Protein AF-A0A7X7SIU7-F1 (afdb_monomer)

Mean predicted aligned error: 5.92 Å

Solvent-accessible surface area (backbone atoms only — not comparable to full-atom values): 6349 Å² total; per-residue (Å²): 109,69,66,57,56,65,60,41,41,82,66,45,56,63,47,51,55,50,49,52,50,42,51,51,43,52,51,55,27,54,57,45,29,71,78,40,38,83,38,69,66,30,56,52,34,41,54,47,25,46,50,52,12,51,50,31,30,52,50,8,52,50,44,23,55,55,39,49,53,52,38,52,58,54,46,74,73,38,85,86,62,50,70,68,60,57,51,53,38,52,53,37,19,51,48,32,32,51,52,12,46,49,46,21,51,52,24,45,49,52,36,51,53,49,53,56,48,23,59,52,52,61,72,76,113

Secondary structure (DSSP, 8-state):
-HHHHHHSGGGHHHHHHHHHHHHHHHHHHHHHHHH-TT-HHHHHHHHHHHHHHHHHHHHHHHHHHHHHHHHHHHHHTSTT--HHHHHHHHHHHHHHHHHHHHHHHHHHHHHHHHHHHHHHHTTT-

Structure (mmCIF, N/CA/C/O backbone):
data_AF-A0A7X7SIU7-F1
#
_entry.id   AF-A0A7X7SIU7-F1
#
loop_
_atom_site.group_PDB
_atom_site.id
_atom_site.type_symbol
_atom_site.label_atom_id
_atom_site.label_alt_id
_atom_site.label_comp_id
_atom_site.label_asym_id
_atom_site.label_entity_id
_atom_site.label_seq_id
_atom_site.pdbx_PDB_ins_code
_atom_site.Cartn_x
_atom_site.Cartn_y
_atom_site.Cartn_z
_atom_site.occupancy
_atom_site.B_iso_or_equiv
_atom_site.auth_seq_id
_atom_site.auth_comp_id
_atom_site.auth_asym_id
_atom_site.auth_atom_id
_atom_site.pdbx_PDB_model_num
ATOM 1 N N . MET A 1 1 ? -6.672 -2.245 -15.708 1.00 47.72 1 MET A N 1
ATOM 2 C CA . MET A 1 1 ? -6.199 -2.668 -14.366 1.00 47.72 1 MET A CA 1
ATOM 3 C C . MET A 1 1 ? -5.729 -4.120 -14.341 1.00 47.72 1 MET A C 1
ATOM 5 O O . MET A 1 1 ? -4.668 -4.363 -13.792 1.00 47.72 1 MET A O 1
ATOM 9 N N . ILE A 1 2 ? -6.439 -5.067 -14.967 1.00 50.69 2 ILE A N 1
ATOM 10 C CA . ILE A 1 2 ? -6.002 -6.476 -15.040 1.00 50.69 2 ILE A CA 1
ATOM 11 C C . ILE A 1 2 ? -4.733 -6.644 -15.907 1.00 50.69 2 ILE A C 1
ATOM 13 O O . ILE A 1 2 ? -3.824 -7.357 -15.499 1.00 50.69 2 ILE A O 1
ATOM 17 N N . GLU A 1 3 ? -4.601 -5.911 -17.024 1.00 54.72 3 GLU A N 1
ATOM 18 C CA . GLU A 1 3 ? -3.351 -5.843 -17.814 1.00 54.72 3 GLU A CA 1
ATOM 19 C C . GLU A 1 3 ? -2.157 -5.344 -16.985 1.00 54.72 3 GLU A C 1
ATOM 21 O O . GLU A 1 3 ? -1.087 -5.939 -17.015 1.00 54.72 3 GLU A O 1
ATOM 26 N N . ALA A 1 4 ? -2.370 -4.279 -16.204 1.00 53.59 4 ALA A N 1
ATOM 27 C CA . ALA A 1 4 ? -1.372 -3.694 -15.306 1.00 53.59 4 ALA A CA 1
ATOM 28 C C . ALA A 1 4 ? -0.960 -4.674 -14.192 1.00 53.59 4 ALA A C 1
ATOM 30 O O . ALA A 1 4 ? 0.191 -4.695 -13.770 1.00 53.59 4 ALA A O 1
ATOM 31 N N . PHE A 1 5 ? -1.905 -5.516 -13.756 1.00 51.94 5 PHE A N 1
ATOM 32 C CA . PHE A 1 5 ? -1.667 -6.580 -12.786 1.00 51.94 5 PHE A CA 1
ATOM 33 C C . PHE A 1 5 ? -0.855 -7.750 -13.366 1.00 51.94 5 PHE A C 1
ATOM 35 O O . PHE A 1 5 ? -0.102 -8.425 -12.670 1.00 51.94 5 PHE A O 1
ATOM 42 N N . ARG A 1 6 ? -1.006 -7.999 -14.669 1.00 56.41 6 ARG A N 1
ATOM 43 C CA . ARG A 1 6 ? -0.250 -9.025 -15.391 1.00 56.41 6 ARG A CA 1
ATOM 44 C C . ARG A 1 6 ? 1.136 -8.513 -15.814 1.00 56.41 6 ARG A C 1
ATOM 46 O O . ARG A 1 6 ? 2.062 -9.313 -15.906 1.00 56.41 6 ARG A O 1
ATOM 53 N N . SER A 1 7 ? 1.295 -7.200 -16.015 1.00 59.72 7 SER A N 1
ATOM 54 C CA . SER A 1 7 ? 2.562 -6.570 -16.408 1.00 59.72 7 SER A CA 1
ATOM 55 C C . SER A 1 7 ? 3.501 -6.251 -15.241 1.00 59.72 7 SER A C 1
ATOM 57 O O . SER A 1 7 ? 4.709 -6.367 -15.418 1.00 59.72 7 SER A O 1
ATOM 59 N N . GLY A 1 8 ? 2.999 -5.924 -14.041 1.00 57.75 8 GLY A N 1
ATOM 60 C CA . GLY A 1 8 ? 3.851 -5.676 -12.862 1.00 57.75 8 GLY A CA 1
ATOM 61 C C . GLY A 1 8 ? 4.544 -6.928 -12.291 1.00 57.75 8 GLY A C 1
ATOM 62 O O . GLY A 1 8 ? 5.302 -6.841 -11.324 1.00 57.75 8 GLY A O 1
ATOM 63 N N . GLY A 1 9 ? 4.335 -8.091 -12.916 1.00 68.25 9 GLY A N 1
ATOM 64 C CA . GLY A 1 9 ? 5.146 -9.289 -12.726 1.00 68.25 9 GLY A CA 1
ATOM 65 C C . GLY A 1 9 ? 4.957 -9.991 -11.379 1.00 68.25 9 GLY A C 1
ATOM 66 O O . GLY A 1 9 ? 3.975 -9.803 -10.661 1.00 68.25 9 GLY A O 1
ATOM 67 N N . VAL A 1 10 ? 5.929 -10.841 -11.035 1.00 69.19 10 VAL A N 1
ATOM 68 C CA . VAL A 1 10 ? 5.916 -11.715 -9.844 1.00 69.19 10 VAL A CA 1
ATOM 69 C C . VAL A 1 10 ? 5.710 -10.936 -8.535 1.00 69.19 10 VAL A C 1
ATOM 71 O O . VAL A 1 10 ? 5.103 -11.457 -7.602 1.00 69.19 10 VAL A O 1
ATOM 74 N N . MET A 1 11 ? 6.131 -9.668 -8.475 1.00 73.50 11 MET A N 1
ATOM 75 C CA . MET A 1 11 ? 6.031 -8.823 -7.277 1.00 73.50 11 MET A CA 1
ATOM 76 C C . MET A 1 11 ? 4.598 -8.413 -6.906 1.00 73.50 11 MET A C 1
ATOM 78 O O . MET A 1 11 ? 4.355 -8.011 -5.767 1.00 73.50 11 MET A O 1
ATOM 82 N N . MET A 1 12 ? 3.633 -8.552 -7.819 1.00 79.38 12 MET A N 1
ATOM 83 C CA . MET A 1 12 ? 2.236 -8.207 -7.532 1.00 79.38 12 MET A CA 1
ATOM 84 C C . MET A 1 12 ? 1.524 -9.254 -6.674 1.00 79.38 12 MET A C 1
ATOM 86 O O . MET A 1 12 ? 0.595 -8.924 -5.939 1.00 79.38 12 MET A O 1
ATOM 90 N N . TRP A 1 13 ? 1.992 -10.503 -6.699 1.00 82.44 13 TRP A N 1
ATOM 91 C CA . TRP A 1 13 ? 1.436 -11.583 -5.886 1.00 82.44 13 TRP A CA 1
ATOM 92 C C . TRP A 1 13 ? 1.635 -11.347 -4.377 1.00 82.44 13 TRP A C 1
ATOM 94 O O . TRP A 1 13 ? 0.638 -11.356 -3.651 1.00 82.44 13 TRP A O 1
ATOM 104 N N . PRO A 1 14 ? 2.855 -11.043 -3.884 1.00 85.12 14 PRO A N 1
ATOM 105 C CA . PRO A 1 14 ? 3.059 -10.629 -2.495 1.00 85.12 14 PRO A CA 1
ATOM 106 C C . PRO A 1 14 ? 2.215 -9.417 -2.082 1.00 85.12 14 PRO A C 1
ATOM 108 O O . PRO A 1 14 ? 1.645 -9.412 -0.992 1.00 85.12 14 PRO A O 1
ATOM 111 N N . MET A 1 15 ? 2.086 -8.406 -2.952 1.00 87.31 15 MET A N 1
ATOM 112 C CA . MET A 1 15 ? 1.255 -7.229 -2.669 1.00 87.31 15 MET A CA 1
ATOM 113 C C . MET A 1 15 ? -0.220 -7.585 -2.489 1.00 87.31 15 MET A C 1
ATOM 115 O O . MET A 1 15 ? -0.862 -7.060 -1.582 1.00 87.31 15 MET A O 1
ATOM 119 N N . LEU A 1 16 ? -0.753 -8.489 -3.315 1.00 88.31 16 LEU A N 1
ATOM 120 C CA . LEU A 1 16 ? -2.134 -8.952 -3.188 1.00 88.31 16 LEU A CA 1
ATOM 121 C C . LEU A 1 16 ? -2.368 -9.653 -1.848 1.00 88.31 16 LEU A C 1
ATOM 123 O O . LEU A 1 16 ? -3.363 -9.386 -1.179 1.00 88.31 16 LEU A O 1
ATOM 127 N N . VAL A 1 17 ? -1.434 -10.511 -1.431 1.00 91.06 17 VAL A N 1
ATOM 128 C CA . VAL A 1 17 ? -1.508 -11.201 -0.135 1.00 91.06 17 VAL A CA 1
ATOM 129 C C . VAL A 1 17 ? -1.514 -10.194 1.015 1.00 91.06 17 VAL A C 1
ATOM 131 O O . VAL A 1 17 ? -2.336 -10.306 1.924 1.00 91.06 17 VAL A O 1
ATOM 134 N N . ILE A 1 18 ? -0.657 -9.171 0.954 1.00 91.19 18 ILE A N 1
ATOM 135 C CA . ILE A 1 18 ? -0.630 -8.103 1.961 1.00 91.19 18 ILE A CA 1
ATOM 136 C C . ILE A 1 18 ? -1.941 -7.313 1.954 1.00 91.19 18 ILE A C 1
ATOM 138 O O . ILE A 1 18 ? -2.497 -7.057 3.019 1.00 91.19 18 ILE A O 1
ATOM 142 N N . ALA A 1 19 ? -2.477 -6.974 0.781 1.00 91.00 19 ALA A N 1
ATOM 143 C CA . ALA A 1 19 ? -3.743 -6.256 0.661 1.00 91.00 19 ALA A CA 1
ATOM 144 C C . ALA A 1 19 ? -4.917 -7.049 1.263 1.00 91.00 19 ALA A C 1
ATOM 146 O O . ALA A 1 19 ? -5.712 -6.491 2.021 1.00 91.00 19 ALA A O 1
ATOM 147 N N . LEU A 1 20 ? -4.997 -8.356 0.994 1.00 93.75 20 LEU A N 1
ATOM 148 C CA . LEU A 1 20 ? -5.997 -9.241 1.599 1.00 93.75 20 LEU A CA 1
ATOM 149 C C . LEU A 1 20 ? -5.812 -9.349 3.118 1.00 93.75 20 LEU A C 1
ATOM 151 O O . LEU A 1 20 ? -6.791 -9.288 3.861 1.00 93.75 20 LEU A O 1
ATOM 155 N N . GLY A 1 21 ? -4.566 -9.445 3.591 1.00 92.88 21 GLY A N 1
ATOM 156 C CA . GLY A 1 21 ? -4.241 -9.441 5.018 1.00 92.88 21 GLY A CA 1
ATOM 157 C C . GLY A 1 21 ? -4.674 -8.149 5.715 1.00 92.88 21 GLY A C 1
ATOM 158 O O . GLY A 1 21 ? -5.298 -8.200 6.772 1.00 92.88 21 GLY A O 1
ATOM 159 N N . ILE A 1 22 ? -4.419 -6.992 5.100 1.00 92.88 22 ILE A N 1
ATOM 160 C CA . ILE A 1 22 ? -4.858 -5.676 5.586 1.00 92.88 22 ILE A CA 1
ATOM 161 C C . ILE A 1 22 ? -6.384 -5.600 5.629 1.00 92.88 22 ILE A C 1
ATOM 163 O O . ILE A 1 22 ? -6.934 -5.166 6.639 1.00 92.88 22 ILE A O 1
ATOM 167 N N . ALA A 1 23 ? -7.077 -6.050 4.579 1.00 93.00 23 ALA A N 1
ATOM 168 C CA . ALA A 1 23 ? -8.537 -6.063 4.542 1.00 93.00 23 ALA A CA 1
ATOM 169 C C . ALA A 1 23 ? -9.118 -6.944 5.660 1.00 93.00 23 ALA A C 1
ATOM 171 O O . ALA A 1 23 ? -10.004 -6.512 6.398 1.00 93.00 23 ALA A O 1
ATOM 172 N N . TRP A 1 24 ? -8.567 -8.146 5.844 1.00 94.12 24 TRP A N 1
ATOM 173 C CA . TRP A 1 24 ? -8.960 -9.063 6.912 1.00 94.12 24 TRP A CA 1
ATOM 174 C C . TRP A 1 24 ? -8.733 -8.469 8.309 1.00 94.12 24 TRP A C 1
ATOM 176 O O . TRP A 1 24 ? -9.641 -8.479 9.143 1.00 94.12 24 TRP A O 1
ATOM 186 N N . ILE A 1 25 ? -7.541 -7.917 8.566 1.00 92.44 25 ILE A N 1
ATOM 187 C CA . ILE A 1 25 ? -7.206 -7.270 9.842 1.00 92.44 25 ILE A CA 1
ATOM 188 C C . ILE A 1 25 ? -8.128 -6.074 10.075 1.00 92.44 25 ILE A C 1
ATOM 190 O O . ILE A 1 25 ? -8.686 -5.951 11.159 1.00 92.44 25 ILE A O 1
ATOM 194 N N . GLY A 1 26 ? -8.350 -5.239 9.059 1.00 91.50 26 GLY A N 1
ATOM 195 C CA . GLY A 1 26 ? -9.221 -4.070 9.139 1.00 91.50 26 GLY A CA 1
ATOM 196 C C . GLY A 1 26 ? -10.647 -4.436 9.540 1.00 91.50 26 GLY A C 1
ATOM 197 O O . GLY A 1 26 ? -11.176 -3.863 10.491 1.00 91.50 26 GLY A O 1
ATOM 198 N N . VAL A 1 27 ? -11.242 -5.441 8.888 1.00 93.44 27 VAL A N 1
ATOM 199 C CA . VAL A 1 27 ? -12.590 -5.931 9.224 1.00 93.44 27 VAL A CA 1
ATOM 200 C C . VAL A 1 27 ? -12.624 -6.523 10.634 1.00 93.44 27 VAL A C 1
ATOM 202 O O . VAL A 1 27 ? -13.484 -6.158 11.435 1.00 93.44 27 VAL A O 1
ATOM 205 N N . ARG A 1 28 ? -11.666 -7.391 10.984 1.00 93.06 28 ARG A N 1
ATOM 206 C CA . ARG A 1 28 ? -11.594 -8.007 12.319 1.00 93.06 28 ARG A CA 1
ATOM 207 C C . ARG A 1 28 ? -11.448 -6.957 13.423 1.00 93.06 28 ARG A C 1
ATOM 209 O O . ARG A 1 28 ? -12.088 -7.069 14.467 1.00 93.06 28 ARG A O 1
ATOM 216 N N . THR A 1 29 ? -10.616 -5.943 13.205 1.00 91.44 29 THR A N 1
ATOM 217 C CA . THR A 1 29 ? -10.411 -4.836 14.144 1.00 91.44 29 THR A CA 1
ATOM 218 C C . THR A 1 29 ? -11.648 -3.949 14.243 1.00 91.44 29 THR A C 1
ATOM 220 O O . THR A 1 29 ? -11.999 -3.555 15.351 1.00 91.44 29 THR A O 1
ATOM 223 N N . ALA A 1 30 ? -12.355 -3.696 13.138 1.00 90.81 30 ALA A N 1
ATOM 224 C CA . ALA A 1 30 ? -13.611 -2.945 13.136 1.00 90.81 30 ALA A CA 1
ATOM 225 C C . ALA A 1 30 ? -14.705 -3.622 13.974 1.00 90.81 30 ALA A C 1
ATOM 227 O O . ALA A 1 30 ? -15.377 -2.959 14.763 1.00 90.81 30 ALA A O 1
ATOM 228 N N . LEU A 1 31 ? -14.865 -4.942 13.827 1.00 90.31 31 LEU A N 1
ATOM 229 C CA . LEU A 1 31 ? -15.836 -5.722 14.599 1.00 90.31 31 LEU A CA 1
ATOM 230 C C . LEU A 1 31 ? -15.494 -5.709 16.095 1.00 90.31 31 LEU A C 1
ATOM 232 O O . LEU A 1 31 ? -16.351 -5.412 16.920 1.00 90.31 31 LEU A O 1
ATOM 236 N N . ARG A 1 32 ? -14.220 -5.923 16.445 1.00 87.81 32 ARG A N 1
ATOM 237 C CA . ARG A 1 32 ? -13.756 -5.902 17.844 1.00 87.81 32 ARG A CA 1
ATOM 238 C C . ARG A 1 32 ? -13.858 -4.527 18.496 1.00 87.81 32 ARG A C 1
ATOM 240 O O . ARG A 1 32 ? -14.167 -4.441 19.677 1.00 87.81 32 ARG A O 1
ATOM 247 N N . ALA A 1 33 ? -13.643 -3.456 17.734 1.00 88.56 33 ALA A N 1
ATOM 248 C CA . ALA A 1 33 ? -13.785 -2.093 18.235 1.00 88.56 33 ALA A CA 1
ATOM 249 C C . ALA A 1 33 ? -15.231 -1.740 18.615 1.00 88.56 33 ALA A C 1
ATOM 251 O O . ALA A 1 33 ? -15.430 -0.838 19.423 1.00 88.56 33 ALA A O 1
ATOM 252 N N . ARG A 1 34 ? -16.236 -2.439 18.063 1.00 86.56 34 ARG A N 1
ATOM 253 C CA . ARG A 1 34 ? -17.635 -2.280 18.486 1.00 86.56 34 ARG A CA 1
ATOM 254 C C . ARG A 1 34 ? -17.924 -2.930 19.836 1.00 86.56 34 ARG A C 1
ATOM 256 O O . ARG A 1 34 ? -18.722 -2.388 20.587 1.00 86.56 34 ARG A O 1
ATOM 263 N N . GLU A 1 35 ? -17.307 -4.073 20.119 1.00 86.56 35 GLU A N 1
ATOM 264 C CA . GLU A 1 35 ? -17.521 -4.820 21.365 1.00 86.56 35 GLU A CA 1
ATOM 265 C C . GLU A 1 35 ? -16.695 -4.248 22.520 1.00 86.56 35 GLU A C 1
ATOM 267 O O . GLU A 1 35 ? -17.211 -4.035 23.612 1.00 86.56 35 GLU A O 1
ATOM 272 N N . ASN A 1 36 ? -15.408 -3.986 22.276 1.00 86.69 36 ASN A N 1
ATOM 273 C CA . ASN A 1 36 ? -14.491 -3.445 23.269 1.00 86.69 36 ASN A CA 1
ATOM 274 C C . ASN A 1 36 ? -13.569 -2.391 22.624 1.00 86.69 36 ASN A C 1
ATOM 276 O O . ASN A 1 36 ? -12.455 -2.718 22.194 1.00 86.69 36 ASN A O 1
ATOM 280 N N . PRO A 1 37 ? -14.017 -1.123 22.537 1.00 79.81 37 PRO A N 1
ATOM 281 C CA . PRO A 1 37 ? -13.300 -0.063 21.823 1.00 79.81 37 PRO A CA 1
ATOM 282 C C . PRO A 1 37 ? -11.920 0.249 22.415 1.00 79.81 37 PRO A C 1
ATOM 284 O O . PRO A 1 37 ? -11.038 0.707 21.687 1.00 79.81 37 PRO A O 1
ATOM 287 N N . SER A 1 38 ? -11.723 -0.036 23.704 1.00 80.75 3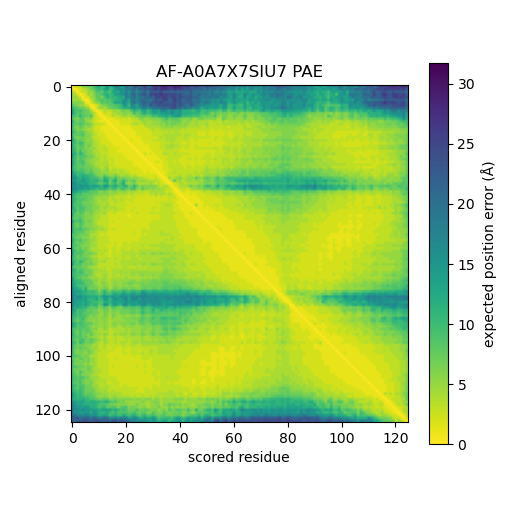8 SER A N 1
ATOM 288 C CA . SER A 1 38 ? -10.486 0.229 24.451 1.00 80.75 38 SER A CA 1
ATOM 289 C C . SER A 1 38 ? -9.612 -1.016 24.638 1.00 80.75 38 SER A C 1
ATOM 291 O O . SER A 1 38 ? -8.611 -0.960 25.347 1.00 80.75 38 SER A O 1
ATOM 293 N N . GLY A 1 39 ? -9.972 -2.146 24.021 1.00 85.56 39 GLY A N 1
ATOM 294 C CA . GLY A 1 39 ? -9.218 -3.389 24.147 1.00 85.56 39 GLY A CA 1
ATOM 295 C C . GLY A 1 39 ? -7.854 -3.337 23.450 1.00 85.56 39 GLY A C 1
ATOM 296 O O . GLY A 1 39 ? -7.721 -2.814 22.338 1.00 85.56 39 GLY A O 1
ATOM 297 N N . ASP A 1 40 ? -6.849 -3.976 24.055 1.00 88.31 40 ASP A N 1
ATOM 298 C CA . ASP A 1 40 ? -5.495 -4.109 23.490 1.00 88.31 40 ASP A CA 1
ATOM 299 C C . ASP A 1 40 ? -5.494 -4.695 22.069 1.00 88.31 40 ASP A C 1
ATOM 301 O O . ASP A 1 40 ? -4.654 -4.347 21.235 1.00 88.31 40 ASP A O 1
ATOM 305 N N . ASP A 1 41 ? -6.469 -5.551 21.763 1.00 88.19 41 ASP A N 1
ATOM 306 C CA . ASP A 1 41 ? -6.665 -6.149 20.444 1.00 88.19 41 ASP A CA 1
ATOM 307 C C . ASP A 1 41 ? -6.927 -5.111 19.342 1.00 88.19 41 ASP A C 1
ATOM 309 O O . ASP A 1 41 ? -6.433 -5.266 18.221 1.00 88.19 41 ASP A O 1
ATOM 313 N N . VAL A 1 42 ? -7.674 -4.042 19.643 1.00 88.75 42 VAL A N 1
ATOM 314 C CA . VAL A 1 42 ? -7.956 -2.961 18.686 1.00 88.75 42 VAL A CA 1
ATOM 315 C C . VAL A 1 42 ? -6.678 -2.183 18.407 1.00 88.75 42 VAL A C 1
ATOM 317 O O . VAL A 1 42 ? -6.324 -1.964 17.248 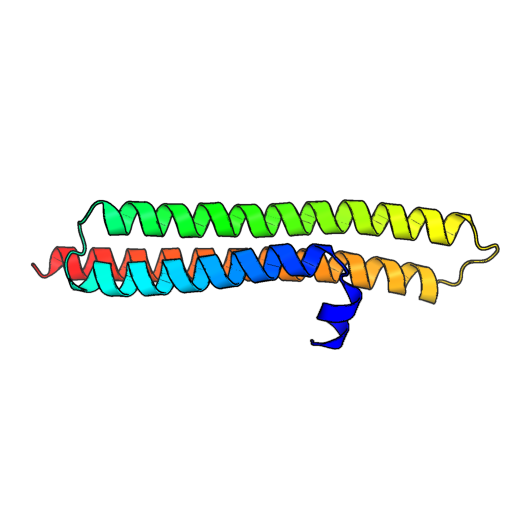1.00 88.75 42 VAL A O 1
ATOM 320 N N . ARG A 1 43 ? -5.923 -1.855 19.464 1.00 90.25 43 ARG A N 1
ATOM 321 C CA . ARG A 1 43 ? -4.636 -1.155 19.366 1.00 90.25 43 ARG A CA 1
ATOM 322 C C . ARG A 1 43 ? -3.620 -1.947 18.539 1.00 90.25 43 ARG A C 1
ATOM 324 O O . ARG A 1 43 ? -2.970 -1.381 17.659 1.00 90.25 43 ARG A O 1
ATOM 331 N N . ARG A 1 44 ? -3.520 -3.263 18.766 1.00 91.88 44 ARG A N 1
ATOM 332 C CA . ARG A 1 44 ? -2.648 -4.176 18.001 1.00 91.88 44 ARG A CA 1
ATOM 333 C C . ARG A 1 44 ? -3.067 -4.284 16.539 1.00 91.88 44 ARG A C 1
ATOM 335 O O . ARG A 1 44 ? -2.211 -4.260 15.656 1.00 91.88 44 ARG A O 1
ATOM 342 N N . GLY A 1 45 ? -4.368 -4.377 16.271 1.00 90.50 45 GLY A N 1
ATOM 343 C CA . GLY A 1 45 ? -4.902 -4.422 14.910 1.00 90.50 45 GLY A CA 1
ATOM 344 C C . GLY A 1 45 ? -4.637 -3.131 14.135 1.00 90.50 45 GLY A C 1
ATOM 345 O O . GLY A 1 45 ? -4.135 -3.168 13.016 1.00 90.50 45 GLY A O 1
ATOM 346 N N . MET A 1 46 ? -4.851 -1.984 14.778 1.00 92.31 46 MET A N 1
ATOM 347 C CA . MET A 1 46 ? -4.507 -0.670 14.237 1.00 92.31 46 MET A CA 1
ATOM 348 C C . MET A 1 46 ? -3.008 -0.549 13.918 1.00 92.31 46 MET A C 1
ATOM 350 O O . MET A 1 46 ? -2.646 -0.153 12.812 1.00 92.31 46 MET A O 1
ATOM 354 N N . GLN A 1 47 ? -2.121 -0.932 14.839 1.00 94.81 47 GLN A N 1
ATOM 355 C CA . GLN A 1 47 ? -0.676 -0.907 14.583 1.00 94.81 47 GLN A CA 1
ATOM 356 C C . GLN A 1 47 ? -0.280 -1.854 13.436 1.00 94.81 47 GLN A C 1
ATOM 358 O O . GLN A 1 47 ? 0.576 -1.518 12.619 1.00 94.81 47 GLN A O 1
ATOM 363 N N . SER A 1 48 ? -0.949 -3.005 13.336 1.00 93.06 48 SER A N 1
ATOM 364 C CA . SER A 1 48 ? -0.732 -3.980 12.264 1.00 93.06 48 SER A CA 1
ATOM 365 C C . SER A 1 48 ? -1.133 -3.435 10.888 1.00 93.06 48 SER A C 1
ATOM 367 O O . SER A 1 48 ? -0.426 -3.697 9.918 1.00 93.06 48 SER A O 1
ATOM 369 N N . LEU A 1 49 ? -2.212 -2.644 10.791 1.00 94.81 49 LEU A N 1
ATOM 370 C CA . LEU A 1 49 ? -2.627 -1.991 9.539 1.00 94.81 49 LEU A CA 1
ATOM 371 C C . LEU A 1 49 ? -1.530 -1.072 8.991 1.00 94.81 49 LEU A C 1
ATOM 373 O O . LEU A 1 49 ? -1.164 -1.185 7.823 1.00 94.81 49 LEU A O 1
ATOM 377 N N . LEU A 1 50 ? -0.975 -0.196 9.835 1.00 96.19 50 LEU A N 1
ATOM 378 C CA . LEU A 1 50 ? 0.097 0.715 9.426 1.00 96.19 50 LEU A CA 1
ATOM 379 C C . LEU A 1 50 ? 1.391 -0.028 9.094 1.00 96.19 50 LEU A C 1
ATOM 381 O O . LEU A 1 50 ? 2.047 0.310 8.112 1.00 96.19 50 LEU A O 1
ATOM 385 N N . PHE A 1 51 ? 1.745 -1.047 9.879 1.00 96.75 51 P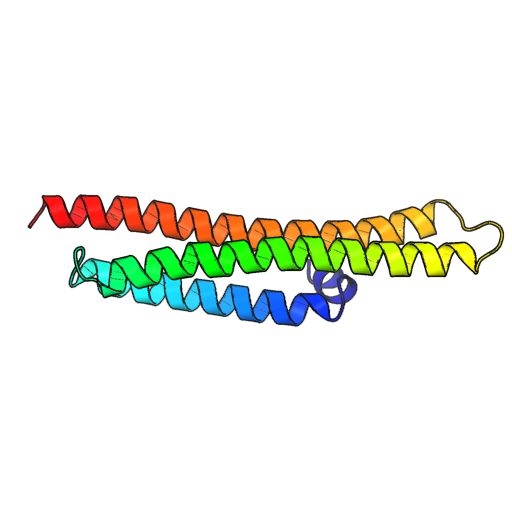HE A N 1
ATOM 386 C CA . PHE A 1 51 ? 2.945 -1.846 9.643 1.00 96.75 51 PHE A CA 1
ATOM 387 C C . PHE A 1 51 ? 2.897 -2.559 8.285 1.00 96.75 51 PHE A C 1
ATOM 389 O O . PHE A 1 51 ? 3.799 -2.395 7.462 1.00 96.75 51 PHE A O 1
ATOM 396 N N . TRP A 1 52 ? 1.823 -3.307 8.017 1.00 95.38 52 TRP A N 1
ATOM 397 C CA . TRP A 1 52 ? 1.670 -4.038 6.758 1.00 95.38 52 TRP A CA 1
ATOM 398 C C . TRP A 1 52 ? 1.442 -3.107 5.568 1.00 95.38 52 TRP A C 1
ATOM 400 O O . TRP A 1 52 ? 1.964 -3.370 4.485 1.00 95.38 52 TRP A O 1
ATOM 410 N N . GLY A 1 53 ? 0.739 -1.989 5.766 1.00 96.12 53 GLY A N 1
ATOM 411 C CA . GLY A 1 53 ? 0.633 -0.940 4.756 1.00 96.12 53 GLY A CA 1
ATOM 412 C C . GLY A 1 53 ? 2.004 -0.363 4.391 1.00 96.12 53 GLY A C 1
ATOM 413 O O . GLY A 1 53 ? 2.335 -0.265 3.213 1.00 96.12 53 GLY A O 1
ATOM 414 N N . GLY A 1 54 ? 2.829 -0.023 5.385 1.00 96.44 54 GLY A N 1
ATOM 415 C CA . GLY A 1 54 ? 4.186 0.478 5.160 1.00 96.44 54 GLY A CA 1
ATOM 416 C C . GLY A 1 54 ? 5.065 -0.545 4.439 1.00 96.44 54 GLY A C 1
ATOM 417 O O . GLY A 1 54 ? 5.792 -0.194 3.511 1.00 96.44 54 GLY A O 1
ATOM 418 N N . MET A 1 55 ? 4.934 -1.827 4.788 1.00 94.88 55 MET A N 1
ATOM 419 C CA . MET A 1 55 ? 5.621 -2.910 4.085 1.00 94.88 55 MET A CA 1
ATOM 420 C C . MET A 1 55 ? 5.203 -3.004 2.610 1.00 94.88 55 MET A C 1
ATOM 422 O O . MET A 1 55 ? 6.058 -3.188 1.746 1.00 94.88 55 MET A O 1
ATOM 426 N N . ALA A 1 56 ? 3.918 -2.814 2.291 1.00 94.81 56 ALA A N 1
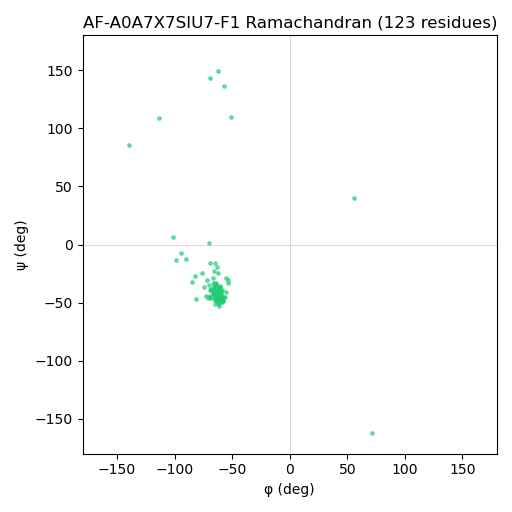ATOM 427 C CA . ALA A 1 56 ? 3.450 -2.769 0.904 1.00 94.81 56 ALA A CA 1
ATOM 428 C C . ALA A 1 56 ? 4.077 -1.607 0.112 1.00 94.81 56 ALA A C 1
ATOM 430 O O . ALA A 1 56 ? 4.503 -1.805 -1.027 1.00 94.81 56 ALA A O 1
ATOM 431 N N . ALA A 1 57 ? 4.198 -0.419 0.715 1.00 96.00 57 ALA A N 1
ATOM 432 C CA . ALA A 1 57 ? 4.875 0.717 0.087 1.00 96.00 57 ALA A CA 1
ATOM 433 C C . ALA A 1 57 ? 6.366 0.432 -0.168 1.00 96.00 57 ALA A C 1
ATOM 435 O O . ALA A 1 57 ? 6.859 0.681 -1.270 1.00 96.00 57 ALA A O 1
ATOM 436 N N . LEU A 1 58 ? 7.069 -0.152 0.810 1.00 95.75 58 LEU A N 1
ATOM 437 C CA . LEU A 1 58 ? 8.475 -0.549 0.663 1.00 95.75 58 LEU A CA 1
ATOM 438 C C . LEU A 1 58 ? 8.664 -1.606 -0.431 1.00 95.75 58 LEU A C 1
ATOM 440 O O . LEU A 1 58 ? 9.591 -1.500 -1.233 1.00 95.75 58 LEU A O 1
ATOM 444 N N . LEU A 1 59 ? 7.765 -2.589 -0.518 1.00 92.62 59 LEU A N 1
ATOM 445 C CA . LEU A 1 59 ? 7.772 -3.573 -1.601 1.00 92.62 59 LEU A CA 1
ATOM 446 C C . LEU A 1 59 ? 7.513 -2.931 -2.967 1.00 92.62 59 LEU A C 1
ATOM 448 O O . LEU A 1 59 ? 8.110 -3.356 -3.953 1.00 92.62 59 LEU A O 1
ATOM 452 N N . GLY A 1 60 ? 6.681 -1.889 -3.038 1.00 93.25 60 GLY A N 1
ATOM 453 C CA . GLY A 1 60 ? 6.478 -1.109 -4.263 1.00 93.25 60 GLY A CA 1
ATOM 454 C C . GLY A 1 60 ? 7.741 -0.390 -4.715 1.00 93.25 60 GLY A C 1
ATOM 455 O O . GLY A 1 60 ? 8.102 -0.442 -5.893 1.00 93.25 60 GLY A O 1
ATOM 456 N N . LEU A 1 61 ? 8.461 0.212 -3.769 1.00 94.12 61 LEU A N 1
ATOM 457 C CA . LEU A 1 61 ? 9.742 0.858 -4.036 1.00 94.12 61 LEU A CA 1
ATOM 458 C C . LEU A 1 61 ? 10.810 -0.154 -4.479 1.00 94.12 61 LEU A C 1
ATOM 460 O O . LEU A 1 61 ? 11.488 0.066 -5.482 1.00 94.12 61 LEU A O 1
ATOM 464 N N . LEU A 1 62 ? 10.916 -1.294 -3.789 1.00 92.75 62 LEU A N 1
ATOM 465 C CA . LEU A 1 62 ? 11.829 -2.378 -4.162 1.00 92.75 62 LEU A CA 1
ATOM 466 C C . LEU A 1 62 ? 11.503 -2.950 -5.545 1.00 92.75 62 LEU A C 1
ATOM 468 O O . LEU A 1 62 ? 12.401 -3.113 -6.369 1.00 92.75 62 LEU A O 1
ATOM 472 N N . GLY A 1 63 ? 10.226 -3.208 -5.832 1.00 90.62 63 GLY A N 1
ATOM 473 C CA . GLY A 1 63 ? 9.784 -3.687 -7.140 1.00 90.62 63 GLY A CA 1
ATOM 474 C C . GLY A 1 63 ? 10.107 -2.699 -8.262 1.00 90.62 63 GLY A C 1
ATOM 475 O O . GLY A 1 63 ? 10.500 -3.113 -9.351 1.00 90.62 63 GLY A O 1
ATOM 476 N N . THR A 1 64 ? 10.030 -1.397 -7.979 1.00 92.62 64 THR A N 1
ATOM 477 C CA . THR A 1 64 ? 10.442 -0.343 -8.917 1.00 92.62 64 THR A CA 1
ATOM 478 C C . THR A 1 64 ? 11.942 -0.398 -9.189 1.00 92.62 64 THR A C 1
ATOM 480 O O . THR A 1 64 ? 12.345 -0.402 -10.349 1.00 92.62 64 THR A O 1
ATOM 483 N N . ALA A 1 65 ? 12.772 -0.507 -8.146 1.00 93.00 65 ALA A N 1
ATOM 484 C CA . ALA A 1 65 ? 14.223 -0.613 -8.298 1.00 93.00 65 ALA A CA 1
ATOM 485 C C . ALA A 1 65 ? 14.620 -1.841 -9.135 1.00 93.00 65 ALA A C 1
ATOM 487 O O . ALA A 1 65 ? 15.390 -1.720 -10.087 1.00 93.00 65 ALA A O 1
ATOM 488 N N . VAL A 1 66 ? 14.034 -3.007 -8.841 1.00 90.69 66 VAL A N 1
ATOM 489 C CA . VAL A 1 66 ? 14.263 -4.242 -9.610 1.00 90.69 66 VAL A CA 1
ATOM 490 C C . VAL A 1 66 ? 13.815 -4.076 -11.064 1.00 90.69 66 VAL A C 1
ATOM 492 O O . VAL A 1 66 ? 14.560 -4.411 -11.984 1.00 90.69 66 VAL A O 1
ATOM 495 N N . GLY A 1 67 ? 12.625 -3.521 -11.294 1.00 89.50 67 GLY A N 1
ATOM 496 C CA . GLY A 1 67 ? 12.099 -3.318 -12.640 1.00 89.50 67 GLY A CA 1
ATOM 497 C C . GLY A 1 67 ? 12.929 -2.337 -13.477 1.00 89.50 67 GLY A C 1
ATOM 498 O O . GLY A 1 67 ? 13.097 -2.546 -14.680 1.00 89.50 67 GLY A O 1
ATOM 499 N N . LEU A 1 68 ? 13.500 -1.300 -12.853 1.00 92.31 68 LEU A N 1
ATOM 500 C CA . LEU A 1 68 ? 14.374 -0.344 -13.536 1.00 92.31 68 LEU A CA 1
ATOM 501 C C . LEU A 1 68 ? 15.700 -0.993 -13.935 1.00 92.31 68 LEU A C 1
ATOM 503 O O . LEU A 1 68 ? 16.170 -0.764 -15.047 1.00 92.31 68 LEU A O 1
ATOM 507 N N . VAL A 1 69 ? 16.264 -1.858 -13.085 1.00 92.00 69 VAL A N 1
ATOM 508 C CA . VAL A 1 69 ? 17.461 -2.645 -13.426 1.00 92.00 69 VAL A CA 1
ATOM 509 C C . VAL A 1 69 ? 17.188 -3.562 -14.620 1.00 92.00 69 VAL A C 1
ATOM 511 O O . VAL A 1 69 ? 17.982 -3.590 -15.559 1.00 92.00 69 VAL A O 1
ATOM 514 N N . ILE A 1 70 ? 16.051 -4.265 -14.630 1.00 88.50 70 ILE A N 1
ATOM 515 C CA . ILE A 1 70 ? 15.659 -5.135 -15.752 1.00 88.50 70 ILE A CA 1
ATOM 516 C C . ILE A 1 70 ? 15.479 -4.315 -17.036 1.00 88.50 70 ILE A C 1
ATOM 518 O O . ILE A 1 70 ? 15.991 -4.697 -18.088 1.00 88.50 70 ILE A O 1
ATOM 522 N N . THR A 1 71 ? 14.801 -3.167 -16.950 1.00 89.62 71 THR A N 1
ATOM 523 C CA . THR A 1 71 ? 14.584 -2.270 -18.095 1.00 89.62 71 THR A CA 1
ATOM 524 C C . THR A 1 71 ? 15.912 -1.757 -18.651 1.00 89.62 71 THR A C 1
ATOM 526 O O . THR A 1 71 ? 16.140 -1.824 -19.856 1.00 89.62 71 THR A O 1
ATOM 529 N N . ALA A 1 72 ? 16.826 -1.312 -17.786 1.00 90.25 72 ALA A N 1
ATOM 530 C CA . ALA A 1 72 ? 18.146 -0.841 -18.191 1.00 90.25 72 ALA A CA 1
ATOM 531 C C . ALA A 1 72 ? 18.967 -1.944 -18.882 1.00 90.25 72 ALA A C 1
ATOM 533 O O . ALA A 1 72 ? 19.564 -1.705 -19.930 1.00 90.25 72 ALA A O 1
ATOM 534 N N . GLN A 1 73 ? 18.956 -3.168 -18.342 1.00 90.00 73 GLN A N 1
ATOM 535 C CA . GLN A 1 73 ? 19.636 -4.315 -18.951 1.00 90.00 73 GLN A CA 1
ATOM 536 C C . GLN A 1 73 ? 19.045 -4.699 -20.313 1.00 90.00 73 GLN A C 1
ATOM 538 O O . GLN A 1 73 ? 19.791 -5.103 -21.203 1.00 90.00 73 GLN A O 1
ATOM 543 N N . ALA A 1 74 ? 17.725 -4.585 -20.484 1.00 87.12 74 ALA A N 1
ATOM 544 C CA . ALA A 1 74 ? 17.061 -4.861 -21.754 1.00 87.12 74 ALA A CA 1
ATOM 545 C C . ALA A 1 74 ? 17.434 -3.820 -22.821 1.00 87.12 74 ALA A C 1
ATOM 547 O O . ALA A 1 74 ? 17.804 -4.189 -23.933 1.00 87.12 74 ALA A O 1
ATOM 548 N N . VAL A 1 75 ? 17.410 -2.534 -22.460 1.00 89.75 75 VAL A N 1
ATOM 549 C CA . VAL A 1 75 ? 17.779 -1.422 -23.350 1.00 89.75 75 VAL A CA 1
ATOM 550 C C . VAL A 1 75 ? 19.248 -1.510 -23.768 1.00 89.75 75 VAL A C 1
ATOM 552 O O . VAL A 1 75 ? 19.556 -1.340 -24.941 1.00 89.75 75 VAL A O 1
ATOM 555 N N . ALA A 1 76 ? 20.152 -1.862 -22.851 1.00 89.38 76 ALA A N 1
ATOM 556 C CA . ALA A 1 76 ? 21.581 -1.987 -23.148 1.00 89.38 76 ALA A CA 1
ATOM 557 C C . ALA A 1 76 ? 21.921 -3.086 -24.176 1.00 89.38 76 ALA A C 1
ATOM 559 O O . ALA A 1 76 ? 23.007 -3.074 -24.750 1.00 89.38 76 ALA A O 1
ATOM 560 N N . ARG A 1 77 ? 21.021 -4.053 -24.398 1.00 89.88 77 ARG A N 1
ATOM 561 C CA . ARG A 1 77 ? 21.222 -5.174 -25.334 1.00 89.88 77 ARG A CA 1
ATOM 562 C C . ARG A 1 77 ? 20.640 -4.918 -26.723 1.00 89.88 77 ARG A C 1
ATOM 564 O O . ARG A 1 77 ? 20.859 -5.736 -27.613 1.00 89.88 77 ARG A O 1
ATOM 571 N N . VAL A 1 78 ? 19.897 -3.827 -26.908 1.00 89.62 78 VAL A N 1
ATOM 572 C CA . VAL A 1 78 ? 19.223 -3.492 -28.166 1.00 89.62 78 VAL A CA 1
ATOM 573 C C . VAL A 1 78 ? 19.860 -2.226 -28.746 1.00 89.62 78 VAL A C 1
ATOM 575 O O . VAL A 1 78 ? 19.659 -1.144 -28.191 1.00 89.62 78 VAL A O 1
ATOM 578 N N . PRO A 1 79 ? 20.621 -2.330 -29.852 1.00 80.69 79 PRO A N 1
ATOM 579 C CA . PRO A 1 79 ? 21.076 -1.162 -30.600 1.00 80.69 79 PRO A CA 1
ATOM 580 C C . PRO A 1 79 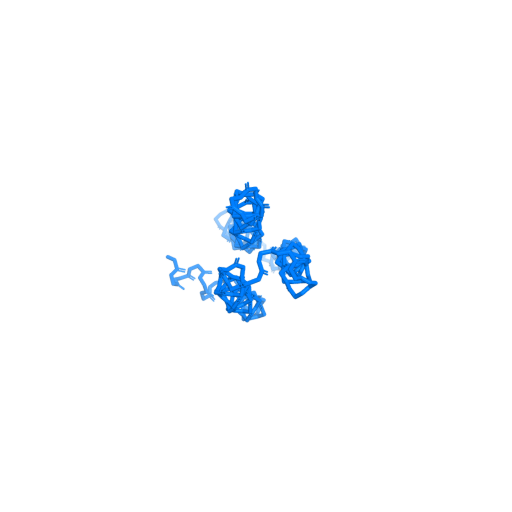? 19.871 -0.321 -31.038 1.00 80.69 79 PRO A C 1
ATOM 582 O O . PRO A 1 79 ? 18.865 -0.879 -31.474 1.00 80.69 79 PRO A O 1
ATOM 585 N N . ASP A 1 80 ? 19.961 1.002 -30.891 1.00 84.69 80 ASP A N 1
ATOM 586 C CA . ASP A 1 80 ? 18.898 1.953 -31.253 1.00 84.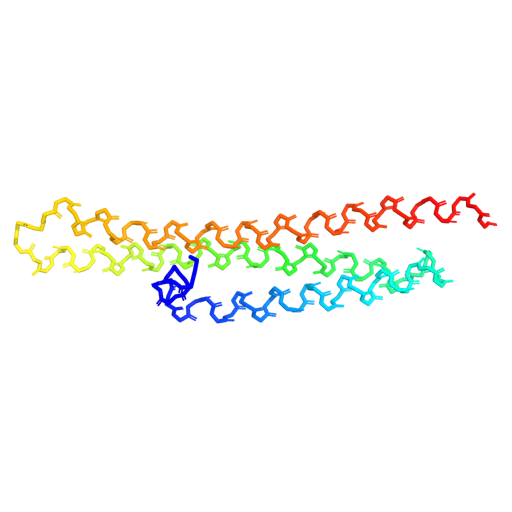69 80 ASP A CA 1
ATOM 587 C C . ASP A 1 80 ? 17.540 1.675 -30.584 1.00 84.69 80 ASP A C 1
ATOM 589 O O . ASP A 1 80 ? 16.476 1.806 -31.195 1.00 84.69 80 ASP A O 1
ATOM 593 N N . ALA A 1 81 ? 17.561 1.294 -29.301 1.00 82.88 81 ALA A N 1
ATOM 594 C CA . ALA A 1 81 ? 16.352 1.119 -28.504 1.00 82.88 81 ALA A CA 1
ATOM 595 C C . ALA A 1 81 ? 15.440 2.360 -28.587 1.00 82.88 81 ALA A C 1
ATOM 597 O O . ALA A 1 81 ? 15.740 3.428 -28.049 1.00 82.88 81 ALA A O 1
ATOM 598 N N . GLY A 1 82 ? 14.299 2.202 -29.262 1.00 89.81 82 GLY A N 1
ATOM 599 C CA . GLY A 1 82 ? 13.336 3.279 -29.451 1.00 89.81 82 GLY A CA 1
ATOM 600 C C . GLY A 1 82 ? 12.754 3.780 -28.127 1.00 89.81 82 GLY A C 1
ATOM 601 O O . GLY A 1 82 ? 12.562 3.016 -27.177 1.00 89.81 82 GLY A O 1
ATOM 602 N N . ALA A 1 83 ? 12.398 5.067 -28.084 1.00 88.00 83 ALA A N 1
ATOM 603 C CA . ALA A 1 83 ? 11.823 5.704 -26.897 1.00 88.00 83 ALA A CA 1
ATOM 604 C C . ALA A 1 83 ? 10.591 4.956 -26.351 1.00 88.00 83 ALA A C 1
ATOM 606 O O . ALA A 1 83 ? 10.397 4.892 -25.140 1.00 88.00 83 ALA A O 1
ATOM 607 N N . SER A 1 84 ? 9.786 4.342 -27.223 1.00 87.19 84 SER A N 1
ATOM 608 C CA . SER A 1 84 ? 8.622 3.539 -26.832 1.00 87.19 84 SER A CA 1
ATOM 609 C C . SER A 1 84 ? 8.982 2.334 -25.955 1.00 87.19 84 SER A C 1
ATOM 611 O O . SER A 1 84 ? 8.246 2.033 -25.018 1.00 87.19 84 SER A O 1
ATOM 613 N N . LEU A 1 85 ? 10.118 1.672 -26.204 1.00 86.19 85 LEU A N 1
ATOM 614 C CA . LEU A 1 85 ? 10.581 0.529 -25.412 1.00 86.19 85 LEU A CA 1
ATOM 615 C C . LEU A 1 85 ? 11.017 0.973 -24.011 1.00 86.19 85 LEU A C 1
ATOM 617 O O . LEU A 1 85 ? 10.634 0.362 -23.014 1.00 86.19 85 LEU A O 1
ATOM 621 N N . ILE A 1 86 ? 11.774 2.071 -23.942 1.00 88.88 86 ILE A N 1
ATOM 622 C CA . ILE A 1 86 ? 12.254 2.655 -22.685 1.00 88.88 86 ILE A CA 1
ATOM 623 C C . ILE A 1 86 ? 11.063 3.102 -21.826 1.00 88.88 86 ILE A C 1
ATOM 625 O O . ILE A 1 86 ? 10.951 2.713 -20.662 1.00 88.88 86 ILE A O 1
ATOM 629 N N . TRP A 1 87 ? 10.132 3.863 -22.411 1.00 89.50 87 TRP A N 1
ATOM 630 C CA . TRP A 1 87 ? 8.933 4.335 -21.716 1.00 89.50 87 TRP A CA 1
ATOM 631 C C . TRP A 1 87 ? 7.985 3.201 -21.327 1.00 89.50 87 TRP A C 1
ATOM 633 O O . TRP A 1 87 ? 7.379 3.264 -20.258 1.00 89.50 87 TRP A O 1
ATOM 643 N N . GLY A 1 88 ? 7.892 2.147 -22.142 1.00 87.44 88 GLY A N 1
ATOM 644 C CA . GLY A 1 88 ? 7.141 0.940 -21.803 1.00 87.44 88 GLY A CA 1
ATOM 645 C C . GLY A 1 88 ? 7.674 0.269 -20.536 1.00 87.44 88 GLY A C 1
ATOM 646 O O . GLY A 1 88 ? 6.898 -0.026 -19.628 1.00 87.44 88 GLY A O 1
ATOM 647 N N . GLY A 1 89 ? 8.997 0.101 -20.430 1.00 85.81 89 GLY A N 1
ATOM 648 C CA . GLY A 1 89 ? 9.640 -0.451 -19.235 1.00 85.81 89 GLY A CA 1
ATOM 649 C C . GLY A 1 89 ? 9.407 0.410 -17.991 1.00 85.81 89 GLY A C 1
ATOM 650 O O . GLY A 1 89 ? 8.908 -0.086 -16.983 1.00 85.81 89 GLY A O 1
ATOM 651 N N . ILE A 1 90 ? 9.659 1.721 -18.087 1.00 89.19 90 ILE A N 1
ATOM 652 C CA . ILE A 1 90 ? 9.438 2.679 -16.986 1.00 89.19 90 ILE A CA 1
ATOM 653 C C . ILE A 1 90 ? 7.966 2.692 -16.536 1.00 89.19 90 ILE A C 1
ATOM 655 O O . ILE A 1 90 ? 7.671 2.748 -15.340 1.00 89.19 90 ILE A O 1
ATOM 659 N N . GLY A 1 91 ? 7.018 2.603 -17.473 1.00 88.38 91 GLY A N 1
ATOM 660 C CA . GLY A 1 91 ? 5.591 2.559 -17.154 1.00 88.38 91 GLY A CA 1
ATOM 661 C C . GLY A 1 91 ? 5.219 1.365 -16.270 1.00 88.38 91 GLY A C 1
ATOM 662 O O . GLY A 1 91 ? 4.454 1.509 -15.310 1.00 88.38 91 GLY A O 1
ATOM 663 N N . VAL A 1 92 ? 5.810 0.196 -16.529 1.00 86.06 92 VAL A N 1
ATOM 664 C CA . VAL A 1 92 ? 5.606 -0.999 -15.698 1.00 86.06 92 VAL A CA 1
ATOM 665 C C . VAL A 1 92 ? 6.196 -0.803 -14.299 1.00 86.06 92 VAL A C 1
ATOM 667 O O . VAL A 1 92 ? 5.540 -1.134 -13.312 1.00 86.06 92 VAL A O 1
ATOM 670 N N . THR A 1 93 ? 7.384 -0.205 -14.175 1.00 90.50 93 THR A N 1
ATOM 671 C CA . THR A 1 93 ? 8.013 -0.000 -12.858 1.00 90.50 93 THR A CA 1
ATOM 672 C C . THR A 1 93 ? 7.223 0.968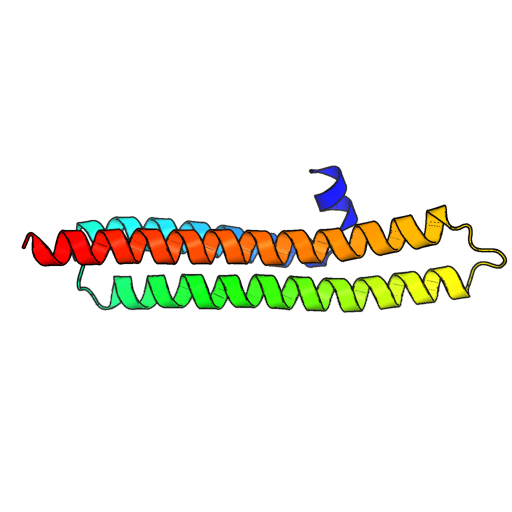 -11.985 1.00 90.50 93 THR A C 1
ATOM 674 O O . THR A 1 93 ? 7.008 0.706 -10.804 1.00 90.50 93 THR A O 1
ATOM 677 N N . LEU A 1 94 ? 6.738 2.066 -12.572 1.00 91.12 94 LEU A N 1
ATOM 678 C CA . LEU A 1 94 ? 5.922 3.054 -11.862 1.00 91.12 94 LEU A CA 1
ATOM 679 C C . LEU A 1 94 ? 4.572 2.481 -11.430 1.00 91.12 94 LEU A C 1
ATOM 681 O O . LEU A 1 94 ? 4.068 2.828 -10.364 1.00 91.12 94 LEU A O 1
ATOM 685 N N . THR A 1 95 ? 4.010 1.564 -12.217 1.00 88.38 95 THR A N 1
ATOM 686 C CA . THR A 1 95 ? 2.776 0.861 -11.853 1.00 88.38 95 THR A CA 1
ATOM 687 C C . THR A 1 95 ? 2.948 0.113 -10.526 1.00 88.38 95 THR A C 1
ATOM 689 O O . THR A 1 95 ? 2.107 0.248 -9.638 1.00 88.38 95 THR A O 1
ATOM 692 N N . THR A 1 96 ? 4.062 -0.598 -10.331 1.00 89.19 96 THR A N 1
ATOM 693 C CA . THR A 1 96 ? 4.358 -1.312 -9.076 1.00 89.19 96 THR A CA 1
ATOM 694 C C . THR A 1 96 ? 4.448 -0.368 -7.873 1.00 89.19 96 THR A C 1
ATOM 696 O O . THR A 1 96 ? 3.908 -0.676 -6.808 1.00 89.19 96 THR A O 1
ATOM 699 N N . LEU A 1 97 ? 5.059 0.811 -8.038 1.00 93.44 97 LEU A N 1
ATOM 700 C CA . LEU A 1 97 ? 5.087 1.840 -6.994 1.00 93.44 97 LEU A CA 1
ATOM 701 C C . LEU A 1 97 ? 3.681 2.331 -6.639 1.00 93.44 97 LEU A C 1
ATOM 703 O O . LEU A 1 97 ? 3.332 2.397 -5.460 1.00 93.44 97 LEU A O 1
ATOM 707 N N . ILE A 1 98 ? 2.874 2.648 -7.656 1.00 93.75 98 ILE A N 1
ATOM 708 C CA . ILE A 1 98 ? 1.502 3.133 -7.478 1.00 93.75 98 ILE A CA 1
ATOM 709 C C . ILE A 1 98 ? 0.691 2.126 -6.661 1.00 93.75 98 ILE A C 1
ATOM 711 O O . ILE A 1 98 ? 0.031 2.519 -5.704 1.00 93.75 98 ILE A O 1
ATOM 715 N N . PHE A 1 99 ? 0.780 0.828 -6.964 1.00 91.25 99 PHE A N 1
ATOM 716 C CA . PHE A 1 99 ? 0.076 -0.199 -6.191 1.00 91.25 99 PHE A CA 1
ATOM 717 C C . PHE A 1 99 ? 0.539 -0.273 -4.730 1.00 91.25 99 PHE A C 1
ATOM 719 O O . PHE A 1 99 ? -0.305 -0.309 -3.835 1.00 91.25 99 PHE A O 1
ATOM 726 N N . GLY A 1 100 ? 1.849 -0.243 -4.468 1.00 93.19 100 GLY A N 1
ATOM 727 C CA . GLY A 1 100 ? 2.374 -0.252 -3.097 1.00 93.19 100 GLY A CA 1
ATOM 728 C C . GLY A 1 100 ? 1.892 0.948 -2.276 1.00 93.19 100 GLY A C 1
ATOM 729 O O . GLY A 1 100 ? 1.457 0.792 -1.133 1.00 93.19 100 GLY A O 1
ATOM 730 N N . LEU A 1 101 ? 1.895 2.138 -2.883 1.00 96.19 101 LEU A N 1
ATOM 731 C CA . LEU A 1 101 ? 1.395 3.364 -2.258 1.00 96.19 101 LEU A CA 1
ATOM 732 C C . LEU A 1 101 ? -0.124 3.349 -2.066 1.00 96.19 101 LEU A C 1
ATOM 734 O O . LEU A 1 101 ? -0.602 3.791 -1.025 1.00 96.19 101 LEU A O 1
ATOM 738 N N . LEU A 1 102 ? -0.887 2.815 -3.023 1.00 95.12 102 LEU A N 1
ATOM 739 C CA . LEU A 1 102 ? -2.338 2.673 -2.896 1.00 95.12 102 LEU A CA 1
ATOM 740 C C . LEU A 1 102 ? -2.710 1.741 -1.740 1.00 95.12 102 LEU A C 1
ATOM 742 O O . LEU A 1 102 ? -3.586 2.077 -0.947 1.00 95.12 102 LEU A O 1
ATOM 746 N N . ILE A 1 103 ? -2.028 0.601 -1.597 1.00 94.62 103 ILE A N 1
ATOM 747 C CA . ILE A 1 103 ? -2.267 -0.325 -0.481 1.00 94.62 103 ILE A CA 1
ATOM 748 C C . ILE A 1 103 ? -1.952 0.358 0.855 1.00 94.62 103 ILE A C 1
ATOM 750 O O . ILE A 1 103 ? -2.753 0.272 1.787 1.00 94.62 103 ILE A O 1
ATOM 754 N N . PHE A 1 104 ? -0.829 1.080 0.944 1.00 97.19 104 PHE A N 1
ATOM 755 C CA . PHE A 1 104 ? -0.489 1.849 2.142 1.00 97.19 104 PHE A CA 1
ATOM 756 C C . PHE A 1 104 ? -1.538 2.915 2.465 1.00 97.19 104 PHE A C 1
ATOM 758 O O . PHE A 1 104 ? -1.967 3.019 3.613 1.00 97.19 104 PHE A O 1
ATOM 765 N N . LEU A 1 105 ? -1.988 3.666 1.459 1.00 96.56 105 LEU A N 1
ATOM 766 C CA . LEU A 1 105 ? -3.003 4.702 1.616 1.00 96.56 105 LEU A CA 1
ATOM 767 C C . LEU A 1 105 ? -4.311 4.123 2.166 1.00 96.56 105 LEU A C 1
ATOM 769 O O . LEU A 1 105 ? -4.885 4.681 3.099 1.00 96.56 105 LEU A O 1
ATOM 773 N N . LEU A 1 106 ? -4.760 2.984 1.634 1.00 95.2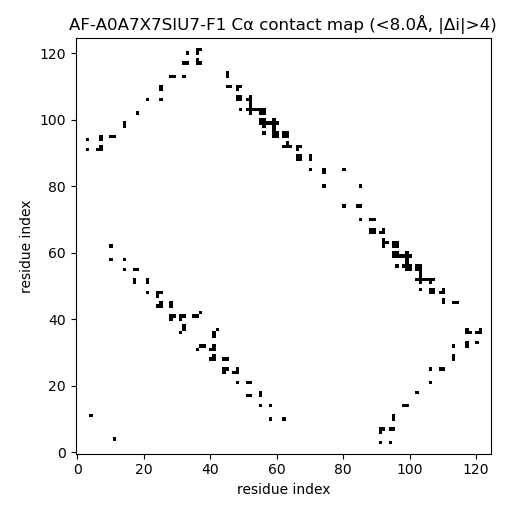5 106 LEU A N 1
ATOM 774 C CA . LEU A 1 106 ? -5.959 2.300 2.119 1.00 95.25 106 LEU A CA 1
ATOM 775 C C . LEU A 1 106 ? -5.789 1.795 3.559 1.00 95.25 106 LEU A C 1
ATOM 777 O O . LEU A 1 106 ? -6.698 1.959 4.372 1.00 95.25 106 LEU A O 1
ATOM 781 N N . ALA A 1 107 ? -4.623 1.239 3.904 1.00 95.06 107 ALA A N 1
ATOM 782 C CA . ALA A 1 107 ? -4.305 0.834 5.275 1.00 95.06 107 ALA A CA 1
ATOM 783 C C . ALA A 1 107 ? -4.307 2.024 6.249 1.00 95.06 107 ALA A C 1
ATOM 785 O O . ALA A 1 107 ? -4.886 1.934 7.332 1.00 95.06 107 ALA A O 1
ATOM 786 N N . ALA A 1 108 ? -3.691 3.143 5.863 1.00 95.88 108 ALA A N 1
ATOM 787 C CA . ALA A 1 108 ? -3.644 4.363 6.663 1.00 95.88 108 ALA A CA 1
ATOM 788 C C . ALA A 1 108 ? -5.038 4.981 6.841 1.00 95.88 108 ALA A C 1
ATOM 790 O O . ALA A 1 108 ? -5.386 5.409 7.942 1.00 95.88 108 ALA A O 1
ATOM 791 N N . LEU A 1 109 ? -5.866 4.966 5.793 1.00 95.44 109 LEU A N 1
ATOM 792 C CA . LEU A 1 109 ? -7.251 5.421 5.866 1.00 95.44 109 LEU A CA 1
ATOM 793 C C . LEU A 1 109 ? -8.078 4.533 6.803 1.00 95.44 109 LEU A C 1
ATOM 795 O O . LEU A 1 109 ? -8.789 5.050 7.663 1.00 95.44 109 LEU A O 1
ATOM 799 N N . ALA A 1 110 ? -7.951 3.208 6.687 1.00 93.19 110 ALA A N 1
ATOM 800 C CA . ALA A 1 110 ? -8.613 2.266 7.586 1.00 93.19 110 ALA A CA 1
ATOM 801 C C . ALA A 1 110 ? -8.184 2.493 9.043 1.00 93.19 110 ALA A C 1
ATOM 803 O O . ALA A 1 110 ? -9.033 2.574 9.929 1.00 93.19 110 ALA A O 1
ATOM 804 N N . TRP A 1 111 ? -6.882 2.668 9.289 1.00 95.25 111 TRP A N 1
ATOM 805 C CA . TRP A 1 111 ? -6.344 3.007 10.605 1.00 95.25 111 TRP A CA 1
ATOM 806 C C . TRP A 1 111 ? -6.938 4.309 11.158 1.00 95.25 111 TRP A C 1
ATOM 808 O O . TRP A 1 111 ? -7.389 4.341 12.304 1.00 95.25 111 TRP A O 1
ATOM 818 N N . PHE A 1 112 ? -6.983 5.365 10.344 1.00 95.12 112 PHE A N 1
ATOM 819 C CA . PHE A 1 112 ? -7.491 6.675 10.747 1.00 95.12 112 PHE A CA 1
ATOM 820 C C . PHE A 1 112 ? -8.985 6.633 11.086 1.00 95.12 112 PHE A C 1
ATOM 822 O O . PHE A 1 112 ? -9.399 7.115 12.143 1.00 95.12 112 PHE A O 1
ATOM 829 N N . VAL A 1 113 ? -9.797 6.008 10.227 1.00 92.62 113 VAL A N 1
ATOM 830 C CA . VAL A 1 113 ? -11.242 5.853 10.449 1.00 92.62 113 VAL A CA 1
ATOM 831 C C . VAL A 1 113 ? -11.509 5.022 11.703 1.00 92.62 113 VAL A C 1
ATOM 833 O O . VAL A 1 113 ? -12.316 5.430 12.538 1.00 92.62 113 VAL A O 1
ATOM 836 N N . LEU A 1 114 ? -10.795 3.906 11.884 1.00 91.12 114 LEU A N 1
ATOM 837 C CA . LEU A 1 114 ? -10.928 3.059 13.070 1.00 91.12 114 LEU A CA 1
ATOM 838 C C . LEU A 1 114 ? -10.528 3.786 14.352 1.00 91.12 114 LEU A C 1
ATOM 840 O O . LEU A 1 114 ? -11.238 3.669 15.345 1.00 91.12 114 LEU A O 1
ATOM 844 N N . GLY A 1 115 ? -9.451 4.575 14.333 1.00 90.12 115 GLY A N 1
ATOM 845 C CA . GLY A 1 115 ? -9.045 5.389 15.481 1.00 90.12 115 GLY A CA 1
ATOM 846 C C . GLY A 1 115 ? -10.058 6.482 15.823 1.00 90.12 115 GLY A C 1
ATOM 847 O O . GLY A 1 115 ? -10.355 6.741 16.993 1.00 90.12 115 GLY A O 1
ATOM 848 N N . MET A 1 116 ? -10.652 7.107 14.805 1.00 89.06 116 MET A N 1
ATOM 849 C CA . MET A 1 116 ? -11.714 8.086 15.020 1.00 89.06 116 MET A CA 1
ATOM 850 C C . MET A 1 116 ? -12.981 7.434 15.589 1.00 89.06 116 MET A C 1
ATOM 852 O O . MET A 1 116 ? -13.629 8.013 16.457 1.00 89.06 116 MET A O 1
ATOM 856 N N . TRP A 1 117 ? -13.337 6.234 15.131 1.00 87.31 117 TRP A N 1
ATOM 857 C CA . TRP A 1 117 ? -14.501 5.500 15.630 1.00 87.31 117 TRP A CA 1
ATOM 858 C C . TRP A 1 117 ? -14.291 4.960 17.046 1.00 87.31 117 TRP A C 1
ATOM 860 O O . TRP A 1 117 ? -15.155 5.168 17.896 1.00 87.31 117 TRP A O 1
ATOM 870 N N . SER A 1 118 ? -13.146 4.335 17.332 1.00 84.88 118 SER A N 1
ATOM 871 C CA . SER A 1 118 ? -12.844 3.785 18.661 1.00 84.88 118 SER A CA 1
ATOM 872 C C . SER A 1 118 ? -12.806 4.880 19.725 1.00 84.88 118 SER A C 1
ATOM 874 O O . SER A 1 118 ? -13.411 4.731 20.783 1.00 84.88 118 SER A O 1
ATOM 876 N N . SER A 1 119 ? -12.205 6.034 19.414 1.00 83.69 119 SER A N 1
ATOM 877 C CA . SER A 1 119 ? -12.192 7.183 20.326 1.00 83.69 119 SER A CA 1
ATOM 878 C C . SER A 1 119 ? -13.576 7.799 20.554 1.00 83.69 119 SER A C 1
ATOM 880 O O . SER A 1 119 ? -13.816 8.367 21.615 1.00 83.69 119 SER A O 1
ATOM 882 N N . ARG A 1 120 ? -14.502 7.710 19.587 1.00 84.75 120 ARG A N 1
ATOM 883 C CA . ARG A 1 120 ? -15.899 8.143 19.774 1.00 84.75 120 ARG A CA 1
ATOM 884 C C . ARG A 1 120 ? -16.673 7.180 20.669 1.00 84.75 120 ARG A C 1
ATOM 886 O O . ARG A 1 120 ? -17.370 7.649 21.559 1.00 84.75 120 ARG A O 1
ATOM 893 N N . LEU A 1 121 ? -16.527 5.874 20.455 1.00 78.12 121 LEU A N 1
ATOM 894 C CA . LEU A 1 121 ? -17.200 4.845 21.253 1.00 78.12 121 LEU A CA 1
ATOM 895 C C . LEU A 1 121 ? -16.716 4.845 22.707 1.00 78.12 121 LEU A C 1
ATOM 897 O O . LEU A 1 121 ? -17.538 4.824 23.612 1.00 78.12 121 LEU A O 1
ATOM 901 N N . ALA A 1 122 ? -15.407 4.98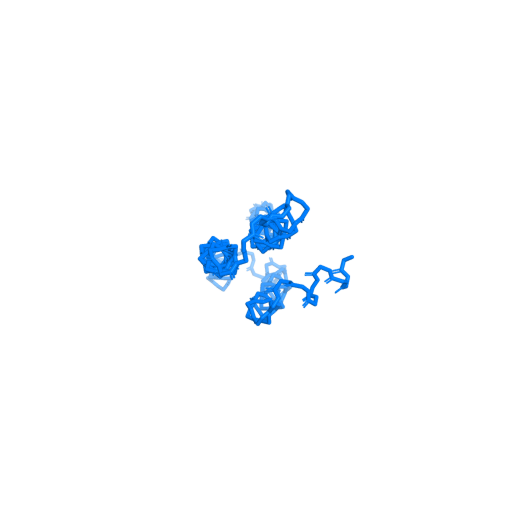6 22.930 1.00 76.75 122 ALA A N 1
ATOM 902 C CA . ALA A 1 122 ? -14.821 5.042 24.270 1.00 76.75 122 ALA A CA 1
ATOM 903 C C . ALA A 1 122 ? -15.248 6.269 25.100 1.00 76.75 122 ALA A C 1
ATOM 905 O O . ALA A 1 122 ? -15.040 6.283 26.305 1.00 76.75 122 ALA A O 1
ATOM 906 N N . ARG A 1 123 ? -15.811 7.313 24.473 1.00 76.06 123 ARG A N 1
ATOM 907 C CA . ARG A 1 123 ? -16.374 8.483 25.174 1.00 76.06 123 ARG A CA 1
ATOM 908 C C . ARG A 1 123 ? -17.860 8.332 25.517 1.00 76.06 123 ARG A C 1
ATOM 910 O O . ARG A 1 123 ? -18.384 9.177 26.232 1.00 76.06 123 ARG A O 1
ATOM 917 N N . ALA A 1 124 ? -18.544 7.338 24.947 1.00 70.94 124 ALA A N 1
ATOM 918 C CA . ALA A 1 124 ? -19.982 7.123 25.118 1.00 70.94 124 ALA A CA 1
ATOM 919 C C . ALA A 1 124 ? -20.321 6.053 26.175 1.00 70.94 124 ALA A C 1
ATOM 921 O O . ALA A 1 124 ? -21.480 5.953 26.573 1.00 70.94 124 ALA A O 1
ATOM 922 N N . THR A 1 125 ? -19.329 5.265 26.597 1.00 56.31 125 THR A N 1
ATOM 923 C CA . THR A 1 125 ? -19.367 4.308 27.718 1.00 56.31 125 THR A CA 1
ATOM 924 C C . THR A 1 125 ? -18.696 4.894 28.943 1.00 56.31 125 THR A C 1
ATOM 926 O O . THR A 1 125 ? -19.254 4.735 30.046 1.00 56.31 125 THR A O 1
#

Sequence (125 aa):
MIEAFRSGGVMMWPMLVIALGIAWIGVRTALRARENPSGDDVRRGMQSLLFWGGMAALLGLLGTAVGLVITAQAVARVPDAGASLIWGGIGVTLTTLIFGLLIFLLAALAWFVLGMWSSRLARAT

Foldseek 3Di:
DVVLCVLLPPLSVVLVVLLVVLVVLLVVLLVVCVVPLPDPSNVVSLVSLLVSLVVLLVSLVVSLVVLLVVLVVVQVVDPPPDPCSSVVSNVSSVSSNVSSNVSSVVSVVSSVVSVVSSVVVVVVD

pLDDT: mean 87.01, std 10.68, range [47.72, 97.19]

Nearest PDB structures (foldseek):
  6ye4-assembly1_C  TM=6.633E-01  e=9.923E-02  Serratia marcescens
  8d9p-assembly1_A  TM=5.760E-01  e=1.208E+00  synthetic construct
  5vju-assembly1_A  TM=5.492E-01  e=1.089E+00  synthetic construct
  6z0c-assembly4_D  TM=4.887E-01  e=1.273E+00  Escherichia coli
  6z0c-assembly1_A  TM=4.211E-01  e=1.341E+00  Escherichia coli

Radius of gyration: 19.22 Å; Cα contacts (8 Å, |Δi|>4): 125; chains: 1; bounding box: 42×20×59 Å